Protein AF-A0A8S9KE51-F1 (afdb_monomer)

Sequence (86 aa):
MGEQVKWPQMMKAPDSFRNPSFWCDFHRDHGHKTEDCVALKIEVNELLWKGHLREFLSEKAKSHLSEETAGKPIEAAPSRHRDRTE

Foldseek 3Di:
DDDDDDQDAADPDPPVQFDQVEAAPSRRDGRHHVVPDPVVVVVVVVCVVVVVCVVVDDPVVNVVSVVVVPPDDPPDDDDPPDDDDD

Solvent-accessible surface area (backbone atoms only — not comparable to full-atom values): 5718 Å² total; per-residue (Å²): 132,80,83,80,81,78,73,58,74,65,76,87,69,59,72,92,75,35,41,79,93,23,58,14,75,74,49,70,44,61,40,46,39,54,94,71,37,62,68,59,53,51,51,53,50,52,36,50,75,71,51,72,44,60,83,80,47,53,74,76,55,48,56,57,58,55,60,72,71,63,71,66,81,81,76,77,77,80,79,81,79,85,77,85,91,134

Radius of gyration: 23.81 Å; Cα contacts (8 Å, |Δi|>4): 53; chains: 1; bounding box: 45×38×80 Å

Secondary structure (DSSP, 8-state):
------PPPPPSS-GGG--TT-EETTTTEESS-GGG-HHHHHHHHHHHHTTTTGGGS-HHHHHHHHHHT------PPP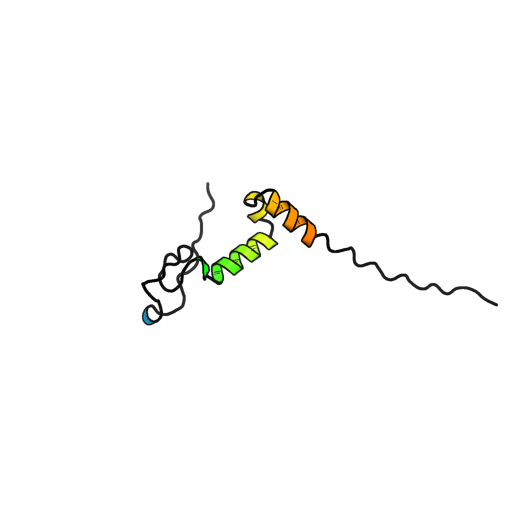--------

Structure (mmCIF, N/CA/C/O backbone):
data_AF-A0A8S9KE51-F1
#
_entry.id   AF-A0A8S9KE51-F1
#
loop_
_atom_site.group_PDB
_atom_site.id
_atom_site.type_symbol
_atom_site.label_atom_id
_atom_site.label_alt_id
_atom_site.label_comp_id
_atom_site.label_asym_id
_atom_site.label_entity_id
_atom_site.label_seq_id
_atom_site.pdbx_PDB_ins_code
_atom_site.Cartn_x
_atom_site.Cartn_y
_atom_site.Cartn_z
_atom_site.occupancy
_atom_site.B_iso_or_equiv
_atom_site.auth_seq_id
_atom_site.auth_comp_id
_atom_site.auth_asym_id
_atom_site.auth_atom_id
_atom_site.pdbx_PDB_model_num
ATOM 1 N N . MET A 1 1 ? -24.127 7.951 -1.027 1.00 48.59 1 MET A N 1
ATOM 2 C CA . MET A 1 1 ? -23.418 7.803 -2.316 1.00 48.59 1 MET A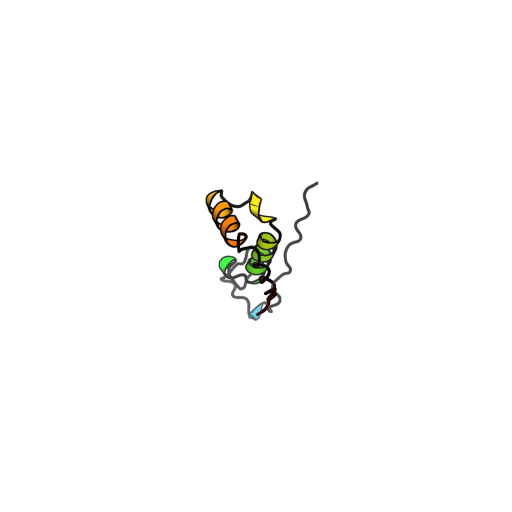 CA 1
ATOM 3 C C . MET A 1 1 ? -21.986 7.459 -1.952 1.00 48.59 1 MET A C 1
ATOM 5 O O . MET A 1 1 ? -21.413 8.209 -1.177 1.00 48.59 1 MET A O 1
ATOM 9 N N . GLY A 1 2 ? -21.498 6.274 -2.329 1.00 59.03 2 GLY A N 1
ATOM 10 C CA . GLY A 1 2 ? -20.201 5.765 -1.863 1.00 59.03 2 GLY A CA 1
ATOM 11 C C . GLY A 1 2 ? -19.046 6.644 -2.334 1.00 59.03 2 GLY A C 1
ATOM 12 O O . GLY A 1 2 ? -19.100 7.180 -3.441 1.00 59.03 2 GLY A O 1
ATOM 13 N N . GLU A 1 3 ? -18.039 6.810 -1.481 1.00 69.75 3 GLU A N 1
ATOM 14 C CA . GLU A 1 3 ? -16.830 7.562 -1.801 1.00 69.75 3 GLU A CA 1
ATOM 15 C C . GLU A 1 3 ? -16.196 6.998 -3.080 1.00 69.75 3 GLU A C 1
ATOM 17 O O . GLU A 1 3 ? -15.981 5.791 -3.215 1.00 69.75 3 GLU A O 1
ATOM 22 N N . GLN A 1 4 ? -15.972 7.863 -4.067 1.00 65.75 4 GLN A N 1
ATOM 23 C CA . GLN A 1 4 ? -15.410 7.462 -5.347 1.00 65.75 4 GLN A CA 1
ATOM 24 C C . GLN A 1 4 ? -13.932 7.122 -5.123 1.00 65.75 4 GLN A C 1
ATOM 26 O O . GLN A 1 4 ?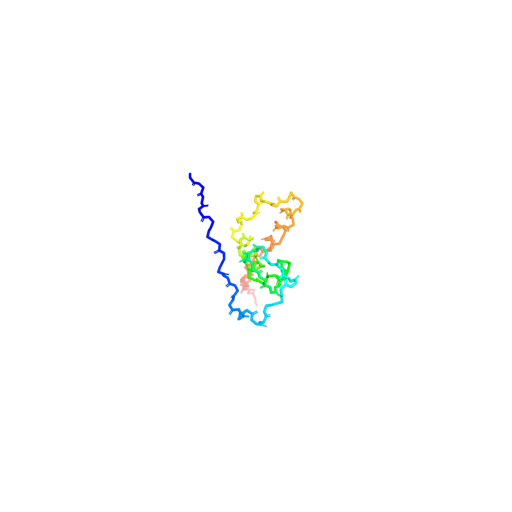 -13.118 8.010 -4.877 1.00 65.75 4 GLN A O 1
ATOM 31 N N . VAL A 1 5 ? -13.590 5.830 -5.170 1.00 62.50 5 VAL A N 1
ATOM 32 C CA . VAL A 1 5 ? -12.217 5.360 -4.947 1.00 62.50 5 VAL A CA 1
ATOM 33 C C . VAL A 1 5 ? -11.330 5.887 -6.070 1.00 62.50 5 VAL A C 1
ATOM 35 O O . VAL A 1 5 ? -11.368 5.407 -7.207 1.00 62.50 5 VAL A O 1
ATOM 38 N N . LYS A 1 6 ? -10.533 6.908 -5.754 1.00 73.81 6 LYS A N 1
ATOM 39 C CA . LYS A 1 6 ? -9.495 7.408 -6.646 1.00 73.81 6 LYS A CA 1
ATOM 40 C C . LYS A 1 6 ? -8.352 6.403 -6.640 1.00 73.81 6 LYS A C 1
ATOM 42 O O . LYS A 1 6 ? -7.606 6.312 -5.669 1.00 73.81 6 LYS A O 1
ATOM 47 N N . TRP A 1 7 ? -8.223 5.657 -7.731 1.00 74.94 7 TRP A N 1
ATOM 48 C CA . TRP A 1 7 ? -7.130 4.708 -7.877 1.00 74.94 7 TRP A CA 1
ATOM 49 C C . TRP A 1 7 ? -5.768 5.419 -7.852 1.00 74.94 7 TRP A C 1
ATOM 51 O O . TRP A 1 7 ? -5.645 6.541 -8.369 1.00 74.94 7 TRP A O 1
ATOM 61 N N . PRO A 1 8 ? -4.742 4.775 -7.274 1.00 78.31 8 PRO A N 1
ATOM 62 C CA . PRO A 1 8 ? -3.373 5.258 -7.334 1.00 78.31 8 PRO A CA 1
ATOM 63 C C . PRO A 1 8 ? -2.934 5.467 -8.781 1.00 78.31 8 PRO A C 1
ATOM 65 O O . PRO A 1 8 ? -3.380 4.786 -9.703 1.00 78.31 8 PRO A O 1
ATOM 68 N N . GLN A 1 9 ? -2.024 6.416 -8.985 1.00 81.19 9 GLN A N 1
ATOM 69 C CA . GLN A 1 9 ? -1.411 6.626 -10.294 1.00 81.19 9 GLN A CA 1
ATOM 70 C C . GLN A 1 9 ? -0.680 5.352 -10.753 1.00 81.19 9 GLN A C 1
ATOM 72 O O . GLN A 1 9 ? -0.104 4.636 -9.930 1.00 81.19 9 GLN A O 1
ATOM 77 N N . MET A 1 10 ? -0.671 5.101 -12.067 1.00 78.44 10 MET A N 1
ATOM 78 C CA . MET A 1 10 ? 0.142 4.040 -12.673 1.00 78.44 10 MET A CA 1
ATOM 79 C C . MET A 1 10 ? 1.627 4.224 -12.345 1.00 78.44 10 MET A C 1
ATOM 81 O O . MET A 1 10 ? 2.080 5.336 -12.030 1.00 78.44 10 MET A O 1
ATOM 85 N N . MET A 1 11 ? 2.387 3.127 -12.419 1.00 78.94 11 MET A N 1
ATOM 86 C CA . MET A 1 11 ? 3.805 3.136 -12.072 1.00 78.94 11 MET A CA 1
ATOM 87 C C . MET A 1 11 ? 4.559 4.171 -12.916 1.00 78.94 11 MET A C 1
ATOM 89 O O . MET A 1 11 ? 4.327 4.322 -14.111 1.00 78.94 11 MET A O 1
ATOM 93 N N . LYS A 1 12 ? 5.485 4.911 -12.301 1.00 77.69 12 LYS A N 1
ATOM 94 C CA . LYS A 1 12 ? 6.272 5.934 -13.016 1.00 77.69 12 LYS A CA 1
ATOM 95 C C . LYS A 1 12 ? 7.422 5.346 -13.837 1.00 77.69 12 LYS A C 1
ATOM 97 O O . LYS A 1 12 ? 7.998 6.050 -14.658 1.00 77.69 12 LYS A O 1
ATOM 102 N N . ALA A 1 13 ? 7.756 4.073 -13.622 1.00 73.25 13 ALA A N 1
ATOM 103 C CA . ALA A 1 13 ? 8.787 3.383 -14.384 1.00 73.25 13 ALA A CA 1
ATOM 104 C C . ALA A 1 13 ? 8.333 3.172 -15.843 1.00 73.25 13 ALA A C 1
ATOM 106 O O . ALA A 1 13 ? 7.173 2.79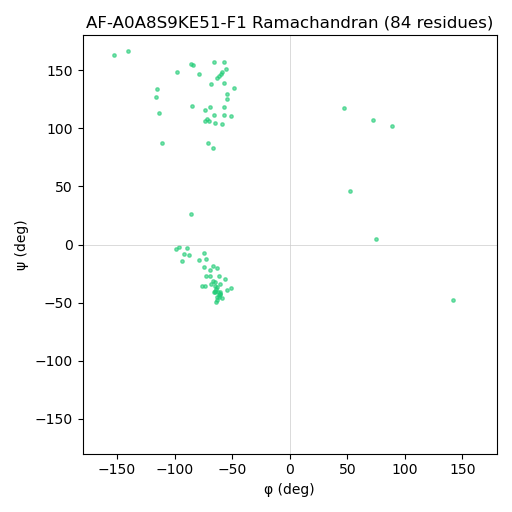8 -16.044 1.00 73.25 13 ALA A O 1
ATOM 107 N N . PRO A 1 14 ? 9.215 3.373 -16.842 1.00 74.81 14 PRO A N 1
ATOM 108 C CA . PRO A 1 14 ? 8.910 3.065 -18.237 1.00 74.81 14 PRO A CA 1
ATOM 109 C C . PRO A 1 14 ? 8.562 1.586 -18.415 1.00 74.81 14 PRO A C 1
ATOM 111 O O . PRO A 1 14 ? 9.132 0.732 -17.732 1.00 74.81 14 PRO A O 1
ATOM 114 N N . ASP A 1 15 ? 7.682 1.278 -19.368 1.00 72.88 15 ASP A N 1
ATOM 115 C CA . ASP A 1 15 ? 7.210 -0.091 -19.619 1.00 72.88 15 ASP A CA 1
ATOM 116 C C . ASP A 1 15 ? 8.343 -1.088 -19.892 1.00 72.88 15 ASP A C 1
ATOM 118 O O . ASP A 1 15 ? 8.251 -2.247 -19.502 1.00 72.88 15 ASP A O 1
ATOM 122 N N . SER A 1 16 ? 9.463 -0.635 -20.464 1.00 73.88 16 SER A N 1
ATOM 123 C CA . SER A 1 16 ? 10.642 -1.472 -20.724 1.00 73.88 16 SER A CA 1
ATOM 124 C C . SER A 1 16 ? 11.313 -2.030 -19.463 1.00 73.88 16 SER A C 1
ATOM 126 O O . SER A 1 16 ? 12.069 -2.992 -19.557 1.00 73.88 16 SER A O 1
ATOM 128 N N . PHE A 1 17 ? 11.070 -1.430 -18.295 1.00 70.19 17 PHE A N 1
ATOM 129 C CA . PHE A 1 17 ? 11.594 -1.896 -17.005 1.00 70.19 17 PHE A CA 1
ATOM 130 C C . PHE A 1 17 ? 10.566 -2.706 -16.211 1.00 70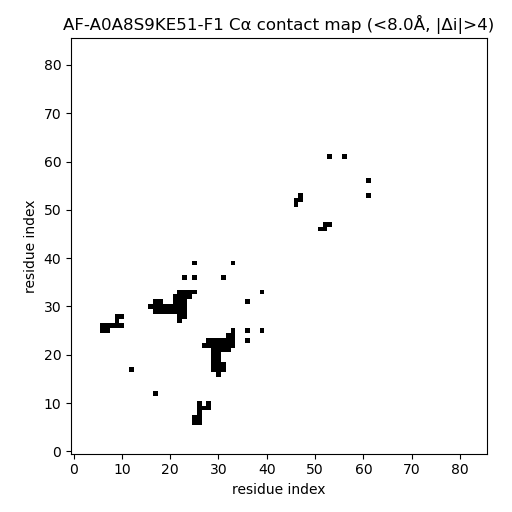.19 17 PHE A C 1
ATOM 132 O O . PHE A 1 17 ? 10.880 -3.214 -15.133 1.00 70.19 17 PHE A O 1
ATOM 139 N N . ARG A 1 18 ? 9.333 -2.820 -16.716 1.00 82.88 18 ARG A N 1
ATOM 140 C CA . ARG A 1 18 ? 8.268 -3.567 -16.054 1.00 82.88 18 ARG A CA 1
ATOM 141 C C . ARG A 1 18 ? 8.391 -5.029 -16.445 1.00 82.88 18 ARG A C 1
ATOM 143 O O . ARG A 1 18 ? 8.291 -5.385 -17.613 1.00 82.88 18 ARG A O 1
ATOM 150 N N . ASN A 1 19 ? 8.603 -5.888 -15.456 1.00 81.44 19 ASN A N 1
ATOM 151 C CA . ASN A 1 19 ? 8.547 -7.322 -15.678 1.00 81.44 19 ASN A CA 1
ATOM 152 C C . ASN A 1 19 ? 7.073 -7.755 -15.847 1.00 81.44 19 ASN A C 1
ATOM 154 O O . ASN A 1 19 ? 6.309 -7.649 -14.883 1.00 81.44 19 ASN A O 1
ATOM 158 N N . PRO A 1 20 ? 6.660 -8.263 -17.026 1.00 84.00 20 PRO A N 1
ATOM 159 C CA . PRO A 1 20 ? 5.274 -8.657 -17.283 1.00 84.00 20 PRO A CA 1
ATOM 160 C C . PRO A 1 20 ? 4.829 -9.867 -16.448 1.00 84.00 20 PRO A C 1
ATOM 162 O O . PRO A 1 20 ? 3.634 -10.073 -16.255 1.00 84.00 20 PRO A O 1
ATOM 165 N N . SER A 1 21 ? 5.763 -10.643 -15.894 1.00 89.19 21 SER A N 1
ATOM 166 C CA . SER A 1 21 ? 5.450 -11.782 -15.022 1.00 89.19 21 SER A CA 1
ATOM 167 C C . SER A 1 21 ? 4.946 -11.370 -13.636 1.00 89.19 21 SER A C 1
ATOM 169 O O . SER A 1 21 ? 4.455 -12.218 -12.893 1.00 89.19 21 SER A O 1
ATOM 171 N N . PHE A 1 22 ? 5.069 -10.092 -13.263 1.00 90.44 22 PHE A N 1
ATOM 172 C CA . PHE A 1 22 ? 4.620 -9.586 -11.970 1.00 90.44 22 PHE A CA 1
ATOM 173 C C . PHE A 1 22 ? 3.507 -8.561 -12.142 1.00 90.44 22 PHE A C 1
ATOM 175 O O . PHE A 1 22 ? 3.663 -7.588 -12.876 1.00 90.44 22 PHE A O 1
ATOM 182 N N . TRP A 1 23 ? 2.398 -8.796 -11.443 1.00 91.94 23 TRP A N 1
ATOM 183 C CA . TRP A 1 23 ? 1.200 -7.966 -11.455 1.00 91.94 23 TRP A CA 1
ATOM 184 C C . TRP A 1 23 ? 0.956 -7.346 -10.078 1.00 91.94 23 TRP A C 1
ATOM 186 O O . TRP A 1 23 ? 1.006 -8.049 -9.063 1.00 91.94 23 TRP A O 1
ATOM 196 N N . CYS A 1 24 ? 0.663 -6.045 -10.051 1.00 91.81 24 CYS A N 1
ATOM 197 C CA . CYS A 1 24 ? 0.298 -5.311 -8.844 1.00 91.81 24 CYS A CA 1
ATOM 198 C C . CYS A 1 24 ? -1.159 -4.850 -8.932 1.00 91.81 24 CYS A C 1
ATOM 200 O O . CYS A 1 24 ? -1.487 -3.964 -9.720 1.00 91.81 24 CYS A O 1
ATOM 202 N N . ASP A 1 25 ? -2.027 -5.389 -8.078 1.00 91.31 25 ASP A N 1
ATOM 203 C CA . ASP A 1 25 ? -3.459 -5.061 -8.045 1.00 91.31 25 ASP A CA 1
ATOM 204 C C . ASP A 1 25 ? -3.727 -3.618 -7.616 1.00 91.31 25 ASP A C 1
ATOM 206 O O . ASP A 1 25 ? -4.684 -3.001 -8.077 1.00 91.31 25 ASP A O 1
ATOM 210 N N . PHE A 1 26 ? -2.862 -3.060 -6.765 1.00 90.38 26 PHE A N 1
ATOM 211 C CA . PHE A 1 26 ? -2.986 -1.683 -6.284 1.00 90.38 26 PHE A CA 1
ATOM 212 C C . PHE A 1 26 ? -2.815 -0.657 -7.413 1.00 90.38 26 PHE A C 1
ATOM 214 O O . PHE A 1 26 ? -3.556 0.322 -7.480 1.00 90.38 26 PHE A O 1
ATOM 221 N N . HIS A 1 27 ? -1.870 -0.904 -8.325 1.00 89.94 27 HIS A N 1
ATOM 222 C CA . HIS A 1 27 ? -1.641 -0.061 -9.504 1.00 89.94 27 HIS A CA 1
ATOM 223 C C . HIS A 1 27 ? -2.393 -0.543 -10.750 1.00 89.94 27 HIS A C 1
ATOM 225 O O . HIS A 1 27 ? -2.506 0.217 -11.710 1.00 89.94 27 HIS A O 1
ATOM 231 N N . ARG A 1 28 ? -2.913 -1.779 -10.725 1.00 89.12 28 ARG A N 1
ATOM 232 C CA . ARG A 1 28 ? -3.527 -2.480 -11.864 1.00 89.12 28 ARG A CA 1
ATOM 233 C C . ARG A 1 28 ? -2.598 -2.494 -13.080 1.00 89.12 28 ARG A C 1
ATOM 235 O O . ARG A 1 28 ? -3.013 -2.167 -14.190 1.00 89.12 28 ARG A O 1
ATOM 242 N N . ASP A 1 29 ? -1.332 -2.816 -12.830 1.00 88.69 29 ASP A N 1
ATOM 243 C CA . ASP A 1 29 ? -0.243 -2.701 -13.796 1.00 88.69 29 ASP A CA 1
ATOM 244 C C . ASP A 1 29 ? 0.876 -3.720 -13.511 1.00 88.69 29 ASP A C 1
ATOM 246 O O . ASP A 1 29 ? 0.967 -4.279 -12.410 1.00 88.69 29 ASP A O 1
ATOM 250 N N . HIS A 1 30 ? 1.737 -3.947 -14.503 1.00 89.19 30 HIS A N 1
ATOM 251 C CA . HIS A 1 30 ? 2.869 -4.864 -14.414 1.00 89.19 30 HIS A CA 1
ATOM 252 C C . HIS A 1 30 ? 4.122 -4.209 -13.818 1.00 89.19 30 HIS A C 1
ATOM 254 O O . HIS A 1 30 ? 4.332 -3.002 -13.916 1.00 89.19 30 HIS A O 1
ATOM 260 N N . GLY A 1 31 ? 5.004 -5.024 -13.239 1.00 88.25 31 GLY A N 1
ATOM 261 C CA . GLY A 1 31 ? 6.343 -4.606 -12.816 1.00 88.25 31 GLY A CA 1
ATOM 262 C C . GLY A 1 31 ? 6.794 -5.233 -11.503 1.00 88.25 31 GLY A C 1
ATOM 263 O O . GLY A 1 31 ? 7.898 -5.765 -11.428 1.00 88.25 31 GLY A O 1
ATOM 264 N N . HIS A 1 32 ? 5.930 -5.209 -10.490 1.00 91.31 32 HIS A N 1
ATOM 265 C CA . HIS A 1 32 ? 6.146 -5.833 -9.182 1.00 91.31 32 HIS A CA 1
ATOM 266 C C . HIS A 1 32 ? 4.846 -6.468 -8.686 1.00 91.31 32 HIS A C 1
ATOM 268 O O . HIS A 1 32 ? 3.780 -6.205 -9.240 1.00 91.31 32 HIS A O 1
ATOM 274 N N . LYS A 1 33 ? 4.925 -7.312 -7.657 1.00 93.62 33 LYS A N 1
ATOM 275 C CA . LYS A 1 33 ? 3.737 -7.890 -7.025 1.00 93.62 33 LYS A CA 1
ATOM 276 C C . LYS A 1 33 ? 3.149 -6.943 -5.987 1.00 93.62 33 LYS A C 1
ATOM 278 O O . LYS A 1 33 ? 3.886 -6.188 -5.362 1.00 93.62 33 LYS A O 1
ATOM 283 N N . THR A 1 34 ? 1.853 -7.045 -5.709 1.00 93.25 34 THR A N 1
ATOM 284 C CA . THR A 1 34 ? 1.179 -6.238 -4.672 1.00 93.25 34 THR A CA 1
ATOM 285 C C . THR A 1 34 ? 1.891 -6.285 -3.306 1.00 93.25 34 THR A C 1
ATOM 287 O O . THR A 1 34 ? 2.009 -5.259 -2.642 1.00 93.25 34 THR A O 1
ATOM 290 N N . GLU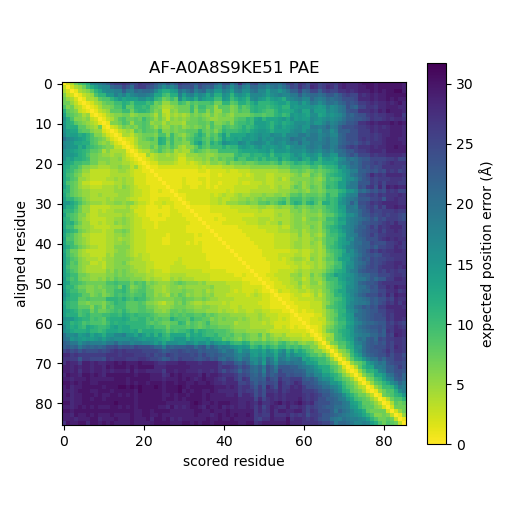 A 1 35 ? 2.438 -7.444 -2.915 1.00 93.94 35 GLU A N 1
ATOM 291 C CA . GLU A 1 35 ? 3.206 -7.641 -1.668 1.00 93.94 35 GLU A CA 1
ATOM 292 C C . GLU A 1 35 ? 4.492 -6.793 -1.574 1.00 93.94 35 GLU A C 1
ATOM 294 O O . GLU A 1 35 ? 4.917 -6.403 -0.481 1.00 93.94 35 GLU A O 1
ATOM 299 N N . ASP A 1 36 ? 5.076 -6.437 -2.717 1.00 93.12 36 ASP A N 1
ATOM 300 C CA . ASP A 1 36 ? 6.306 -5.649 -2.825 1.00 93.12 36 ASP A CA 1
ATOM 301 C C . ASP A 1 36 ? 6.030 -4.154 -3.042 1.00 93.12 36 ASP A C 1
ATOM 303 O O . ASP A 1 36 ? 6.956 -3.344 -3.098 1.00 93.12 36 ASP A O 1
ATOM 307 N N . CYS A 1 37 ? 4.758 -3.757 -3.143 1.00 92.19 37 CYS A N 1
ATOM 308 C CA . CYS A 1 37 ? 4.375 -2.389 -3.458 1.00 92.19 37 CYS A CA 1
ATOM 309 C C . CYS A 1 37 ? 4.680 -1.429 -2.299 1.00 92.19 37 CYS A C 1
ATOM 311 O O . CYS A 1 37 ? 3.984 -1.389 -1.283 1.00 92.19 37 CYS A O 1
ATOM 313 N N . VAL A 1 38 ? 5.717 -0.608 -2.470 1.00 91.44 38 VAL A N 1
ATOM 314 C CA . VAL A 1 38 ? 6.134 0.381 -1.463 1.00 91.44 38 VAL A CA 1
ATOM 315 C C . VAL A 1 38 ? 5.065 1.457 -1.259 1.00 91.44 38 VAL A C 1
ATOM 317 O O . VAL A 1 38 ? 4.779 1.816 -0.121 1.00 91.44 38 VAL A O 1
ATOM 320 N N . ALA A 1 39 ? 4.430 1.931 -2.336 1.00 90.94 39 ALA A N 1
ATOM 321 C CA . ALA A 1 39 ? 3.369 2.935 -2.250 1.00 90.94 39 ALA A CA 1
ATOM 322 C C . ALA A 1 39 ? 2.173 2.427 -1.427 1.00 90.94 39 ALA A C 1
ATOM 324 O O . ALA A 1 39 ? 1.694 3.138 -0.549 1.00 90.94 39 ALA A O 1
ATOM 325 N N . LEU A 1 40 ? 1.757 1.173 -1.647 1.00 92.75 40 LEU A N 1
ATOM 326 C CA . LEU A 1 40 ? 0.704 0.535 -0.857 1.00 92.75 40 LEU A CA 1
ATOM 327 C C . LEU A 1 40 ? 1.090 0.438 0.625 1.00 92.75 40 LEU A C 1
ATOM 329 O O . LEU A 1 40 ? 0.279 0.758 1.489 1.00 92.75 40 LEU A O 1
ATOM 333 N N . LYS A 1 41 ? 2.326 0.025 0.935 1.00 93.44 41 LYS A N 1
ATOM 334 C CA . LYS A 1 41 ? 2.810 -0.069 2.325 1.00 93.44 41 LYS A CA 1
ATOM 335 C C . LYS A 1 41 ? 2.789 1.288 3.035 1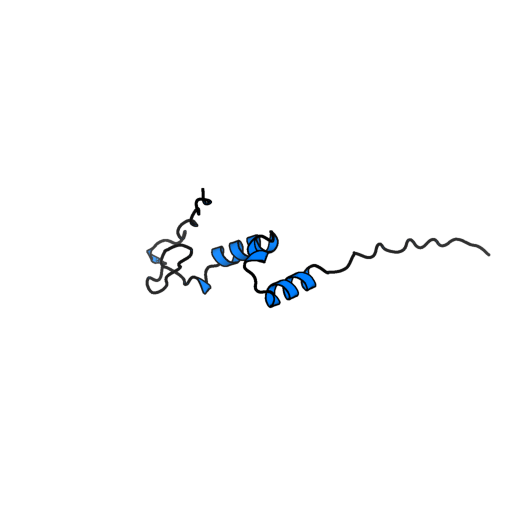.00 93.44 41 LYS A C 1
ATOM 337 O O . LYS A 1 41 ? 2.389 1.349 4.195 1.00 93.44 41 LYS A O 1
ATOM 342 N N . ILE A 1 42 ? 3.187 2.359 2.345 1.00 93.75 42 ILE A N 1
ATOM 343 C CA . ILE A 1 42 ? 3.145 3.726 2.883 1.00 93.75 42 ILE A CA 1
ATOM 344 C C . ILE A 1 42 ? 1.698 4.148 3.150 1.00 93.75 42 ILE A C 1
ATOM 346 O O . ILE A 1 42 ? 1.398 4.569 4.263 1.00 93.75 42 ILE A O 1
ATOM 350 N N . GLU A 1 43 ? 0.797 3.969 2.181 1.00 92.62 43 GLU A N 1
ATOM 351 C CA . GLU A 1 43 ? -0.620 4.335 2.321 1.00 92.62 43 GLU A CA 1
ATOM 352 C C . GLU A 1 43 ? -1.283 3.593 3.495 1.00 92.62 43 GLU A C 1
ATOM 354 O O . GLU A 1 43 ? -1.933 4.204 4.342 1.00 92.62 43 GLU A O 1
ATOM 359 N N . VAL A 1 44 ? -1.061 2.278 3.610 1.00 91.94 44 VAL A N 1
ATOM 360 C CA . VAL A 1 44 ? -1.572 1.475 4.735 1.00 91.94 44 VAL A CA 1
ATOM 361 C C . VAL A 1 44 ? -1.016 1.979 6.066 1.00 91.94 44 VAL A C 1
ATOM 363 O O . VAL A 1 44 ? -1.771 2.095 7.032 1.00 91.94 44 VAL A O 1
ATOM 366 N N . ASN A 1 45 ? 0.275 2.316 6.129 1.00 91.56 45 ASN A N 1
ATOM 367 C CA . ASN A 1 45 ? 0.867 2.881 7.337 1.00 91.56 45 ASN A CA 1
ATOM 368 C C . ASN A 1 45 ? 0.234 4.235 7.693 1.00 91.56 45 ASN A C 1
ATOM 370 O O . ASN A 1 45 ? -0.144 4.444 8.842 1.00 91.56 45 ASN A O 1
ATOM 374 N N . GLU A 1 46 ? 0.035 5.137 6.733 1.00 92.50 46 GLU A N 1
ATOM 375 C CA . GLU A 1 46 ? -0.645 6.410 7.000 1.00 92.50 46 GLU A CA 1
ATOM 376 C C . GLU A 1 46 ? -2.076 6.221 7.511 1.00 92.50 46 GLU A C 1
ATOM 378 O O . GLU A 1 46 ? -2.501 6.910 8.441 1.00 92.50 46 GLU A O 1
ATOM 383 N N . LEU A 1 47 ? -2.830 5.293 6.922 1.00 91.25 47 LEU A N 1
ATOM 384 C CA . LEU A 1 47 ? -4.198 5.006 7.346 1.00 91.25 47 LEU A CA 1
ATOM 385 C C . LEU A 1 47 ? -4.248 4.353 8.735 1.00 91.25 47 LEU A C 1
ATOM 387 O O . LEU A 1 47 ? -5.171 4.631 9.506 1.00 91.25 47 LEU A O 1
ATOM 391 N N . LEU A 1 48 ? -3.254 3.529 9.083 1.00 88.50 48 LEU A N 1
ATOM 392 C CA . LEU A 1 48 ? -3.079 3.005 10.440 1.00 88.50 48 LEU A CA 1
ATOM 393 C C . LEU A 1 48 ? -2.816 4.138 11.437 1.00 88.50 48 LEU A C 1
ATOM 395 O O . LEU A 1 48 ? -3.486 4.203 12.466 1.00 88.50 48 LEU A O 1
ATOM 399 N N . TRP A 1 49 ? -1.906 5.060 11.114 1.00 86.31 49 TRP A N 1
ATOM 400 C CA . TRP A 1 49 ? -1.565 6.201 11.971 1.00 86.31 49 TRP A CA 1
ATOM 401 C C . TRP A 1 49 ? -2.735 7.171 12.159 1.00 86.31 49 TRP A C 1
ATOM 403 O O . TRP A 1 49 ? -2.927 7.710 13.246 1.00 86.31 49 TRP A O 1
ATOM 413 N N . LYS A 1 50 ? -3.559 7.363 11.123 1.00 89.19 50 LYS A N 1
ATOM 414 C CA . LYS A 1 50 ? -4.804 8.147 11.199 1.00 89.19 50 LYS A CA 1
ATOM 415 C C . LYS A 1 50 ? -5.930 7.408 11.942 1.00 89.19 50 LYS A C 1
ATOM 417 O O . LYS A 1 50 ? -6.980 7.989 12.193 1.00 89.19 50 LYS A O 1
ATOM 422 N N . GLY A 1 51 ? -5.740 6.132 12.287 1.00 88.25 51 GLY A N 1
ATOM 423 C CA . GLY A 1 51 ? -6.735 5.300 12.968 1.00 88.25 51 GLY A CA 1
ATOM 424 C C . GLY A 1 51 ? -7.882 4.818 12.075 1.00 88.25 51 GLY A C 1
ATOM 425 O O . GLY A 1 51 ? -8.788 4.145 12.565 1.00 88.25 51 GLY A O 1
ATOM 426 N N . HIS A 1 52 ? -7.840 5.103 10.772 1.00 89.06 52 HIS A N 1
ATOM 427 C CA . HIS A 1 52 ? -8.909 4.777 9.822 1.00 89.06 52 HIS A CA 1
ATOM 428 C C . HIS A 1 52 ? -9.042 3.275 9.556 1.00 89.06 52 HIS A C 1
ATOM 430 O O . HIS A 1 52 ? -10.099 2.810 9.149 1.00 89.06 52 HIS A O 1
ATOM 436 N N . LEU A 1 53 ? -7.986 2.493 9.797 1.00 88.06 53 LEU A N 1
ATOM 437 C CA . LEU A 1 53 ? -8.028 1.043 9.590 1.00 88.06 53 LEU A CA 1
ATOM 438 C C . LEU A 1 53 ? -8.485 0.259 10.819 1.00 88.06 53 LEU A C 1
ATOM 440 O O . LEU A 1 53 ? -8.627 -0.959 10.743 1.00 88.06 53 LEU A O 1
ATOM 444 N N . ARG A 1 54 ? -8.744 0.929 11.949 1.00 86.81 54 ARG A N 1
ATOM 445 C CA . ARG A 1 54 ? -9.019 0.258 13.225 1.00 86.81 54 ARG A CA 1
ATOM 446 C C . ARG A 1 54 ? -10.257 -0.636 13.167 1.00 86.81 54 ARG A C 1
ATOM 448 O O . ARG A 1 54 ? -10.256 -1.682 13.806 1.00 86.81 54 ARG A O 1
ATOM 455 N N . GLU A 1 55 ? -11.277 -0.270 12.396 1.00 88.25 55 GLU A N 1
ATOM 456 C CA . GLU A 1 55 ? -12.489 -1.083 12.216 1.00 88.25 55 GLU A CA 1
ATOM 457 C C . GLU A 1 55 ? -12.248 -2.380 11.425 1.00 88.25 55 GLU A C 1
ATOM 459 O O . GLU A 1 55 ? -12.924 -3.375 11.670 1.00 88.25 55 GLU A O 1
ATOM 464 N N . PHE A 1 56 ? -11.236 -2.398 10.551 1.00 88.69 56 PHE A N 1
ATOM 465 C CA . PHE A 1 56 ? -10.878 -3.547 9.712 1.00 88.69 56 PHE A CA 1
ATOM 466 C C . PHE A 1 56 ? -9.907 -4.519 10.396 1.00 88.69 56 PHE A C 1
ATOM 468 O O . PHE A 1 56 ? -9.643 -5.607 9.883 1.00 88.69 56 PHE A O 1
ATOM 475 N N . LEU A 1 57 ? -9.358 -4.145 11.554 1.00 88.69 57 LEU A N 1
ATOM 476 C CA . LEU A 1 57 ? -8.473 -5.004 12.332 1.00 88.69 57 LEU A CA 1
ATOM 477 C C . LEU A 1 57 ? -9.269 -6.051 13.124 1.00 88.69 57 LEU A C 1
ATOM 479 O O . LEU A 1 57 ? -10.353 -5.786 13.643 1.00 88.69 57 LEU A O 1
ATOM 483 N N . SER A 1 58 ? -8.685 -7.238 13.290 1.00 91.19 58 SER A N 1
ATOM 484 C CA . SER A 1 58 ? -9.194 -8.226 14.249 1.00 91.19 58 SER A CA 1
ATOM 485 C C . SER A 1 58 ? -9.045 -7.730 15.693 1.00 91.19 58 SER A C 1
ATOM 487 O O . SER A 1 58 ? -8.154 -6.933 15.986 1.00 91.19 58 SER A O 1
ATOM 489 N N . GLU A 1 59 ? -9.849 -8.253 16.623 1.00 88.75 59 GLU A N 1
ATOM 490 C CA . GLU A 1 59 ? -9.745 -7.907 18.053 1.00 88.75 59 GLU A CA 1
ATOM 491 C C . GLU A 1 59 ? -8.331 -8.133 18.613 1.00 88.75 59 GLU A C 1
ATOM 493 O O . GLU A 1 59 ? -7.801 -7.286 19.329 1.00 88.75 59 GLU A O 1
ATOM 498 N N . LYS A 1 60 ? -7.665 -9.219 18.196 1.00 89.81 60 LYS A N 1
ATOM 499 C CA . LYS A 1 60 ? -6.269 -9.511 18.563 1.00 89.81 60 LYS A CA 1
ATOM 500 C C . LYS A 1 60 ? -5.281 -8.459 18.039 1.00 89.81 60 LYS A C 1
ATOM 502 O O . LYS A 1 60 ? -4.290 -8.159 18.694 1.00 89.81 60 LYS A O 1
ATOM 507 N N . ALA A 1 61 ? -5.518 -7.915 16.847 1.00 87.75 61 ALA A N 1
ATOM 508 C CA . ALA A 1 61 ? -4.671 -6.864 16.285 1.00 87.75 61 ALA A CA 1
ATOM 509 C C . ALA A 1 61 ? -4.941 -5.503 16.951 1.00 87.75 61 ALA A C 1
ATOM 511 O O . ALA A 1 61 ? -4.010 -4.737 17.191 1.00 87.75 61 ALA A O 1
ATOM 512 N N . LYS A 1 62 ? -6.200 -5.223 17.314 1.00 85.94 62 LYS A N 1
ATOM 513 C CA . LYS A 1 62 ? -6.582 -4.007 18.046 1.00 85.94 62 LYS A CA 1
ATOM 514 C C . LYS A 1 62 ? -5.924 -3.931 19.425 1.00 85.94 62 LYS A C 1
ATOM 516 O O . LYS A 1 62 ? -5.482 -2.847 19.798 1.00 85.94 62 LYS A O 1
ATOM 521 N N . SER A 1 63 ? -5.840 -5.047 20.156 1.00 84.00 63 SER A N 1
ATOM 522 C CA . SER A 1 63 ? -5.193 -5.074 21.477 1.00 84.00 63 SER A CA 1
ATOM 523 C C . SER A 1 63 ? -3.698 -4.749 21.401 1.00 84.00 63 SER A C 1
ATOM 525 O O . SER A 1 63 ? -3.193 -4.003 22.234 1.00 84.00 63 SER A O 1
ATOM 527 N N . HIS A 1 64 ? -3.007 -5.228 20.361 1.00 81.06 64 HIS A N 1
ATOM 528 C CA . HIS A 1 64 ? -1.588 -4.927 20.146 1.00 81.06 64 HIS A CA 1
ATOM 529 C C . HIS A 1 64 ? -1.350 -3.438 19.846 1.00 81.06 64 HIS A C 1
ATOM 531 O O . HIS A 1 64 ? -0.431 -2.830 20.386 1.00 81.06 64 HIS A O 1
ATOM 537 N N . LEU A 1 65 ? -2.225 -2.820 19.043 1.00 75.44 65 LEU A N 1
ATOM 538 C CA . LEU A 1 65 ? -2.121 -1.396 18.706 1.00 75.44 65 LEU A CA 1
ATOM 539 C C . LEU A 1 65 ? -2.320 -0.484 19.933 1.00 75.44 65 LEU A C 1
ATOM 541 O O . LEU A 1 65 ? -1.712 0.583 20.020 1.00 75.44 65 LEU A O 1
ATOM 545 N N . SER A 1 66 ? -3.154 -0.894 20.897 1.00 65.81 66 SER A N 1
ATOM 546 C CA . SER A 1 66 ? -3.385 -0.112 22.120 1.00 65.81 66 SER A CA 1
ATOM 547 C C . SER A 1 66 ? -2.219 -0.123 23.111 1.00 65.81 66 SER A C 1
ATOM 549 O O . SER A 1 66 ? -2.067 0.851 23.846 1.00 65.81 66 SER A O 1
ATOM 551 N N . GLU A 1 67 ? -1.381 -1.165 23.129 1.00 61.69 67 GLU A N 1
ATOM 552 C CA . GLU A 1 67 ? -0.212 -1.215 24.022 1.00 61.69 67 GLU A CA 1
ATOM 553 C C . GLU A 1 67 ? 0.916 -0.284 23.556 1.00 61.69 67 GLU A C 1
ATOM 555 O O . GLU A 1 67 ? 1.552 0.369 24.381 1.00 61.69 67 GLU A O 1
ATOM 560 N N . GLU A 1 68 ? 1.115 -0.130 22.244 1.00 56.69 68 GLU A N 1
ATOM 561 C CA . GLU A 1 68 ? 2.184 0.721 21.694 1.00 56.69 68 GLU A CA 1
ATOM 562 C C . GLU A 1 68 ? 1.896 2.227 21.811 1.00 56.69 68 GLU A C 1
ATOM 564 O O . GLU A 1 68 ? 2.822 3.037 21.800 1.00 56.69 68 GLU A O 1
ATOM 569 N N . THR A 1 69 ? 0.631 2.627 21.997 1.00 52.69 69 THR A N 1
ATOM 570 C CA . THR A 1 69 ? 0.274 4.044 22.232 1.00 52.69 69 THR A CA 1
ATOM 571 C C . THR A 1 69 ? 0.230 4.407 23.724 1.00 52.69 69 THR A C 1
ATOM 573 O O . THR A 1 69 ? 0.150 5.583 24.072 1.00 52.69 69 THR A O 1
ATOM 576 N N . ALA A 1 70 ? 0.336 3.423 24.627 1.00 50.69 70 ALA A N 1
ATOM 577 C CA . ALA A 1 70 ? 0.404 3.631 26.077 1.00 50.69 70 ALA A CA 1
ATOM 578 C C . ALA A 1 70 ? 1.842 3.894 26.577 1.00 50.69 70 ALA A C 1
ATOM 580 O O . ALA A 1 70 ? 2.176 3.646 27.739 1.00 50.69 70 ALA A O 1
ATOM 581 N N . GLY A 1 71 ? 2.702 4.432 25.708 1.00 47.16 71 GLY A N 1
ATOM 582 C CA . GLY A 1 71 ? 4.001 4.985 26.069 1.00 47.16 71 GLY A CA 1
ATOM 583 C C . GLY A 1 71 ? 3.852 6.245 26.925 1.00 47.16 71 GLY A C 1
ATOM 584 O O . GLY A 1 71 ? 3.902 7.348 26.403 1.00 47.16 71 GLY A O 1
ATOM 585 N N . LYS A 1 72 ? 3.668 6.032 28.234 1.00 48.94 72 LYS A N 1
ATOM 586 C CA . LYS A 1 72 ? 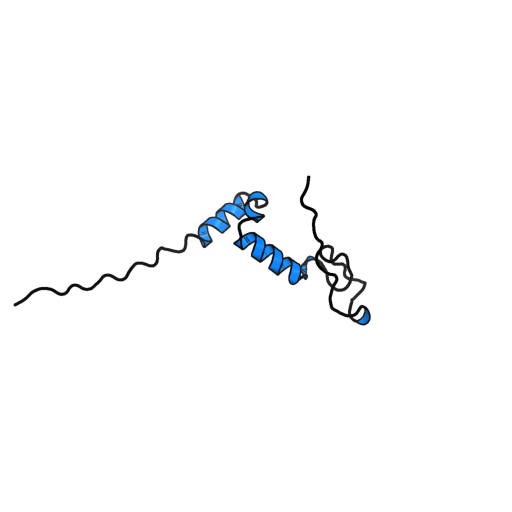4.203 6.791 29.381 1.00 48.94 72 LYS A CA 1
ATOM 587 C C . LYS A 1 72 ? 4.081 8.333 29.324 1.00 48.94 72 LYS A C 1
ATOM 589 O O . LYS A 1 72 ? 4.749 8.966 28.508 1.00 48.94 72 LYS A O 1
ATOM 594 N N . PRO A 1 73 ? 3.345 8.979 30.257 1.00 42.56 73 PRO A N 1
ATOM 595 C CA . PRO A 1 73 ? 3.483 10.417 30.458 1.00 42.56 73 PRO A CA 1
ATOM 596 C C . PRO A 1 73 ? 4.958 10.712 30.724 1.00 42.56 73 PRO A C 1
ATOM 598 O O . PRO A 1 73 ? 5.584 10.051 31.555 1.00 42.56 73 PRO A O 1
ATOM 601 N N . ILE A 1 74 ? 5.514 11.674 29.994 1.00 56.41 74 ILE A N 1
ATOM 602 C CA . ILE A 1 74 ? 6.833 12.227 30.274 1.00 56.41 74 ILE A CA 1
ATOM 603 C C . ILE A 1 74 ? 6.731 12.786 31.695 1.00 56.41 74 ILE A C 1
ATOM 605 O O . ILE A 1 74 ? 6.060 13.795 31.909 1.00 56.41 74 ILE A O 1
ATOM 609 N N . GLU A 1 75 ? 7.296 12.081 32.678 1.00 46.31 75 GLU A N 1
ATOM 610 C CA . GLU A 1 75 ? 7.328 12.554 34.057 1.00 46.31 75 GLU A CA 1
ATOM 611 C C . GLU A 1 75 ? 8.019 13.918 34.066 1.00 46.31 75 GLU A C 1
ATOM 613 O O . GLU A 1 75 ? 9.207 14.042 33.758 1.00 46.31 75 GLU A O 1
ATOM 618 N N . ALA A 1 76 ? 7.241 14.961 34.360 1.00 51.00 76 ALA A N 1
ATOM 619 C CA . ALA A 1 76 ? 7.751 16.296 34.588 1.00 51.00 76 ALA A CA 1
ATOM 620 C C . ALA A 1 76 ? 8.778 16.214 35.723 1.00 51.00 76 ALA A C 1
ATOM 622 O O . ALA A 1 76 ? 8.457 15.794 36.836 1.00 51.00 76 ALA A O 1
ATOM 623 N N . ALA A 1 77 ? 10.024 16.568 35.410 1.00 57.94 77 ALA A N 1
ATOM 624 C CA . ALA A 1 77 ? 11.137 16.541 36.346 1.00 57.94 77 ALA A CA 1
ATOM 625 C C . ALA A 1 77 ? 10.757 17.231 37.670 1.00 57.94 77 ALA A C 1
ATOM 627 O O . ALA A 1 77 ? 10.201 18.333 37.641 1.00 57.94 77 ALA A O 1
ATOM 628 N N . PRO A 1 78 ? 11.067 16.645 38.840 1.00 48.22 78 PRO A N 1
ATOM 629 C CA . PRO A 1 78 ? 10.794 17.322 40.093 1.00 48.22 78 PRO A CA 1
ATOM 630 C C . PRO A 1 78 ? 11.738 18.520 40.231 1.00 48.22 78 PRO A C 1
ATOM 632 O O . PRO A 1 78 ? 12.962 18.366 40.303 1.00 48.22 78 PRO A O 1
ATOM 635 N N . SER A 1 79 ? 11.156 19.722 40.29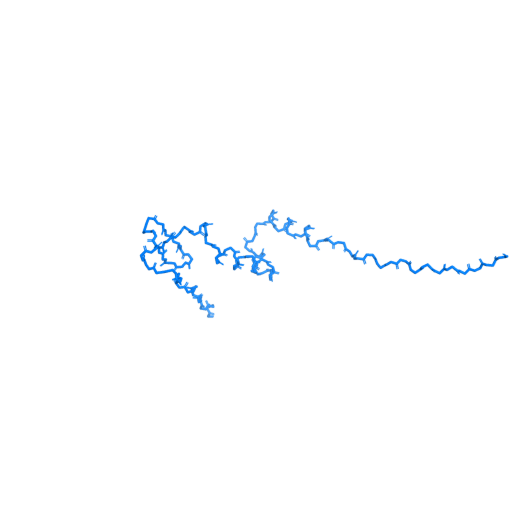5 1.00 54.69 79 SER A N 1
ATOM 636 C CA . SER A 1 79 ? 11.816 20.927 40.797 1.00 54.69 79 SER A CA 1
ATOM 637 C C . SER A 1 79 ? 12.433 20.618 42.156 1.00 54.69 79 SER A C 1
ATOM 639 O O . SER A 1 79 ? 11.727 20.426 43.147 1.00 54.69 79 SER A O 1
ATOM 641 N N . ARG A 1 80 ? 13.765 20.578 42.216 1.00 56.47 80 ARG A N 1
ATOM 642 C CA . ARG A 1 80 ? 14.499 20.534 43.480 1.00 56.47 80 ARG A CA 1
ATOM 643 C C . ARG A 1 80 ? 14.368 21.895 44.159 1.00 56.47 80 ARG A C 1
ATOM 645 O O . ARG A 1 80 ? 15.223 22.759 43.998 1.00 56.47 80 ARG A O 1
ATOM 652 N N . HIS A 1 81 ? 13.303 22.077 44.932 1.00 60.31 81 HIS A N 1
ATOM 653 C CA . HIS A 1 81 ? 13.303 23.058 46.008 1.00 60.31 81 HIS A CA 1
ATOM 654 C C . HIS A 1 81 ? 14.314 22.582 47.051 1.00 60.31 81 HIS A C 1
ATOM 656 O O . HIS A 1 81 ? 14.115 21.554 47.695 1.00 60.31 81 HIS A O 1
ATOM 662 N N . ARG A 1 82 ? 15.418 23.310 47.197 1.00 55.44 82 ARG A N 1
ATOM 663 C CA . ARG A 1 82 ? 16.321 23.147 48.333 1.00 55.44 82 ARG A CA 1
ATOM 664 C C . ARG A 1 82 ? 16.193 24.398 49.192 1.00 55.44 82 ARG A C 1
ATOM 666 O O . ARG A 1 82 ? 16.894 25.377 48.974 1.00 55.44 82 ARG A O 1
ATOM 673 N N . ASP A 1 83 ? 15.228 24.356 50.103 1.00 50.00 83 ASP A N 1
ATOM 674 C CA . ASP A 1 83 ? 15.082 25.311 51.200 1.00 50.00 83 ASP A CA 1
ATOM 675 C C . ASP A 1 83 ? 15.702 24.714 52.473 1.00 50.00 83 ASP A C 1
ATOM 677 O O . ASP A 1 83 ? 15.598 23.503 52.687 1.00 50.00 83 ASP A O 1
ATOM 681 N N . ARG A 1 84 ? 16.244 25.603 53.320 1.00 56.72 84 ARG A N 1
ATOM 682 C CA . ARG A 1 84 ? 16.568 25.440 54.756 1.00 56.72 84 ARG A CA 1
ATOM 683 C C . ARG A 1 84 ? 17.965 24.881 55.094 1.00 56.72 84 ARG A C 1
ATOM 685 O O . ARG A 1 84 ? 18.278 23.744 54.766 1.00 56.72 84 ARG A O 1
ATOM 692 N N . THR A 1 85 ? 18.923 25.730 55.494 1.00 50.19 85 THR A N 1
ATOM 693 C CA . THR A 1 85 ? 19.191 26.324 56.837 1.00 50.19 85 THR A CA 1
ATOM 694 C C . THR A 1 85 ? 19.749 25.308 57.834 1.00 50.19 85 THR A C 1
ATOM 696 O O . THR A 1 85 ? 18.991 24.466 58.295 1.00 50.19 85 THR A O 1
ATOM 699 N N . GLU A 1 86 ? 21.046 25.414 58.145 1.00 50.75 86 GLU A N 1
ATOM 700 C CA . GLU A 1 86 ? 21.650 25.764 59.453 1.00 50.75 86 GLU A CA 1
ATOM 701 C C . GLU A 1 86 ? 23.124 26.148 59.237 1.00 50.75 86 GLU A C 1
ATOM 703 O O . GLU A 1 86 ? 23.755 25.556 58.328 1.00 50.75 86 GLU A O 1
#

Mean predicted aligned error: 13.33 Å

Organism: Brassica cretica (NCBI:txid69181)

pLDDT: mean 76.96, std 15.95, range [42.56, 93.94]